Protein AF-A0A7J4TIX4-F1 (afdb_monomer_lite)

InterPro domains:
  IPR026870 Zinc-ribbon domain [PF13240] (50-69)

Radius of gyration: 23.28 Å; chains: 1; bounding box: 60×39×56 Å

pLDDT: mean 80.9, std 12.65, range [51.53, 97.25]

Foldseek 3Di:
DKWWAFLQPRDIDDDDVPDDPVVDQHDPLRTGTDMFDPPVPDRDADWDADPPPRDIDHQSDQADPPPGHGNDDVVVVVVSVPPPPPDCVVVVVVVVVVVVVVVVVVVVD

Organism: NCBI:txid59277

Secondary structure (DSSP, 8-state):
-EEEEETTT--EEEEPTT--GGG----TTSPPEEEEE--SS-----EEE-TTT--EEETT-SB-TTT--B-S-HHHHHHHTT-----THHHHHHHHHHHHHHHHHHH--

Sequence (109 aa):
MQYLICENCGGYYALMDGESPSDFDSCQCGGKFYLVEDDGLHIKSPMILCQYCGNPNPTNTAFCSECGQILMPAKELSAVIRGEKFKPLGIFAGVAFILVSIFILGLFV

Structure (mmCIF, N/CA/C/O backbone):
data_AF-A0A7J4TIX4-F1
#
_entry.id   AF-A0A7J4TIX4-F1
#
loop_
_atom_site.group_PDB
_atom_site.id
_atom_site.type_symbol
_atom_site.label_atom_id
_atom_site.label_alt_id
_atom_site.label_comp_id
_atom_site.label_asym_id
_atom_site.label_entity_id
_atom_site.label_seq_id
_atom_site.pdbx_PDB_ins_code
_atom_site.Cartn_x
_atom_site.Cartn_y
_atom_site.Cartn_z
_atom_site.occupancy
_atom_site.B_iso_or_equiv
_atom_site.auth_seq_id
_atom_site.auth_comp_id
_atom_site.auth_asym_id
_atom_site.auth_atom_id
_atom_site.pdbx_PDB_model_num
ATOM 1 N N . MET A 1 1 ? -6.846 -14.653 13.528 1.00 76.94 1 MET A N 1
ATOM 2 C CA . MET A 1 1 ? -5.438 -14.827 13.084 1.00 76.94 1 MET A CA 1
ATOM 3 C C . MET A 1 1 ? -4.938 -13.489 12.557 1.00 76.94 1 MET A C 1
ATOM 5 O O . MET A 1 1 ? -5.762 -12.731 12.068 1.00 76.94 1 MET A O 1
ATOM 9 N N . GLN A 1 2 ? -3.656 -13.144 12.696 1.00 85.12 2 GLN A N 1
ATOM 10 C CA . GLN A 1 2 ? -3.143 -11.844 12.232 1.00 85.12 2 GLN A CA 1
ATOM 11 C C . GLN A 1 2 ? -2.371 -11.996 10.919 1.00 85.12 2 GLN A C 1
ATOM 13 O O . GLN A 1 2 ? -1.685 -12.995 10.706 1.00 85.12 2 GLN A O 1
ATOM 18 N N . TYR A 1 3 ? -2.469 -10.993 10.053 1.00 88.94 3 TYR A N 1
ATOM 19 C CA . TYR A 1 3 ? -1.827 -10.964 8.747 1.00 88.94 3 TYR A CA 1
ATOM 20 C C . TYR A 1 3 ? -1.104 -9.638 8.538 1.00 88.94 3 TYR A C 1
ATOM 22 O O . TYR A 1 3 ? -1.623 -8.574 8.868 1.00 88.94 3 TYR A O 1
ATOM 30 N N . LEU A 1 4 ? 0.076 -9.698 7.934 1.00 89.56 4 LEU A N 1
ATOM 31 C CA . LEU A 1 4 ? 0.765 -8.546 7.369 1.00 89.56 4 LEU A CA 1
ATOM 32 C C . LEU A 1 4 ? 0.496 -8.522 5.872 1.00 89.56 4 LEU A C 1
ATOM 34 O O . LEU A 1 4 ? 0.820 -9.486 5.179 1.00 89.56 4 LEU A O 1
ATOM 38 N N . ILE A 1 5 ? -0.078 -7.434 5.366 1.00 89.06 5 ILE A N 1
ATOM 39 C CA . ILE A 1 5 ? -0.315 -7.254 3.931 1.00 89.06 5 ILE A CA 1
ATOM 40 C C . ILE A 1 5 ? 0.533 -6.091 3.431 1.00 89.06 5 ILE A C 1
ATOM 42 O O . ILE A 1 5 ? 0.591 -5.028 4.049 1.00 89.06 5 ILE A O 1
ATOM 46 N N . CYS A 1 6 ? 1.231 -6.301 2.318 1.00 89.44 6 CYS A N 1
ATOM 47 C CA . CYS A 1 6 ? 2.045 -5.272 1.695 1.00 89.44 6 CYS A CA 1
ATOM 48 C C . CYS A 1 6 ? 1.163 -4.270 0.946 1.00 89.44 6 CYS A C 1
ATOM 50 O O . CYS A 1 6 ? 0.388 -4.646 0.066 1.00 89.44 6 CYS A O 1
ATOM 52 N N . GLU A 1 7 ? 1.348 -2.984 1.230 1.00 82.19 7 GLU A N 1
ATOM 53 C CA . GLU A 1 7 ? 0.640 -1.893 0.549 1.00 82.19 7 GLU A CA 1
ATOM 54 C C . GLU A 1 7 ? 1.012 -1.744 -0.937 1.00 82.19 7 GLU A C 1
ATOM 56 O O . GLU A 1 7 ? 0.257 -1.143 -1.697 1.00 82.19 7 GLU A O 1
ATOM 61 N N . ASN A 1 8 ? 2.171 -2.282 -1.338 1.00 82.00 8 ASN A N 1
ATOM 62 C CA . ASN A 1 8 ? 2.738 -2.101 -2.673 1.00 82.00 8 ASN A CA 1
ATOM 63 C C . ASN A 1 8 ? 2.460 -3.291 -3.604 1.00 82.00 8 ASN A C 1
ATOM 65 O O . ASN A 1 8 ? 1.945 -3.111 -4.701 1.00 82.00 8 ASN A O 1
ATOM 69 N N . CYS A 1 9 ? 2.783 -4.520 -3.180 1.00 88.44 9 CYS A N 1
ATOM 70 C CA . CYS A 1 9 ? 2.602 -5.715 -4.019 1.00 88.44 9 CYS A CA 1
ATOM 71 C C . CYS A 1 9 ? 1.374 -6.562 -3.658 1.00 88.44 9 CYS A C 1
ATOM 73 O O . CYS A 1 9 ? 1.085 -7.526 -4.362 1.00 88.44 9 CYS A O 1
ATOM 75 N N . GLY A 1 10 ? 0.685 -6.263 -2.551 1.00 84.69 10 GLY A N 1
ATOM 76 C CA . GLY A 1 10 ? -0.426 -7.083 -2.056 1.00 84.69 10 GLY A CA 1
ATOM 77 C C . GLY A 1 10 ? -0.013 -8.448 -1.490 1.00 84.69 10 GLY A C 1
ATOM 78 O O . GLY A 1 10 ? -0.879 -9.246 -1.142 1.00 84.69 10 GLY A O 1
ATOM 79 N N . GLY A 1 11 ? 1.290 -8.733 -1.383 1.00 88.00 11 GLY A N 1
ATOM 80 C CA . GLY A 1 11 ? 1.791 -9.942 -0.732 1.00 88.00 11 GLY A CA 1
ATOM 81 C C . GLY A 1 11 ? 1.350 -10.001 0.730 1.00 88.00 11 GLY A C 1
ATOM 82 O O . GLY A 1 11 ? 1.347 -8.974 1.409 1.00 88.00 11 GLY A O 1
ATOM 83 N N . TYR A 1 12 ? 0.989 -11.191 1.204 1.00 89.50 12 TYR A N 1
ATOM 84 C CA . TYR A 1 12 ? 0.506 -11.407 2.565 1.00 89.50 12 TYR A CA 1
ATOM 85 C C . TYR A 1 12 ? 1.399 -12.394 3.327 1.00 89.50 12 TYR A C 1
ATOM 87 O O . TYR A 1 12 ? 1.954 -13.324 2.741 1.00 89.50 12 TYR A O 1
ATOM 95 N N . TYR A 1 13 ? 1.514 -12.200 4.638 1.00 90.25 13 TYR A N 1
ATOM 96 C CA . TYR A 1 13 ? 2.177 -13.108 5.572 1.00 90.25 13 TYR A CA 1
ATOM 97 C C . TYR A 1 13 ? 1.265 -13.337 6.778 1.00 90.25 13 TYR A C 1
ATOM 99 O O . TYR A 1 13 ? 0.782 -12.374 7.369 1.00 90.25 13 TYR A O 1
ATOM 107 N N . ALA A 1 14 ? 1.000 -14.597 7.118 1.00 90.31 14 ALA A N 1
ATOM 108 C CA . ALA A 1 14 ? 0.215 -14.953 8.296 1.00 90.31 14 ALA A CA 1
ATOM 109 C C . ALA A 1 14 ? 1.150 -15.074 9.504 1.00 90.31 14 ALA A C 1
ATOM 111 O O . ALA A 1 14 ? 2.066 -15.892 9.480 1.00 90.31 14 ALA A O 1
ATOM 112 N N . LEU A 1 15 ? 0.907 -14.267 10.534 1.00 89.31 15 LEU A N 1
ATOM 113 C CA . LEU A 1 15 ? 1.679 -14.292 11.774 1.00 89.31 15 LEU A CA 1
ATOM 114 C C . LEU A 1 15 ? 1.296 -15.518 12.602 1.00 89.31 15 LEU A C 1
ATOM 116 O O . LEU A 1 15 ? 0.107 -15.803 12.792 1.00 89.31 15 LEU A O 1
ATOM 120 N N . MET A 1 16 ? 2.307 -16.223 13.102 1.00 87.94 16 MET A N 1
ATOM 121 C CA . MET A 1 16 ? 2.119 -17.329 14.038 1.00 87.94 16 MET A CA 1
ATOM 122 C C . MET A 1 16 ? 1.942 -16.820 15.474 1.00 87.94 16 MET A C 1
ATOM 124 O O . MET A 1 16 ? 2.271 -15.679 15.803 1.00 87.94 16 MET A O 1
ATOM 128 N N . ASP A 1 17 ? 1.432 -17.682 16.356 1.00 83.25 17 ASP A N 1
ATOM 129 C CA . ASP A 1 17 ? 1.262 -17.347 17.769 1.00 83.25 17 ASP A CA 1
ATOM 130 C C . ASP A 1 17 ? 2.611 -16.992 18.413 1.00 83.25 17 ASP A C 1
ATOM 132 O O . ASP A 1 17 ? 3.530 -17.810 18.476 1.00 83.25 17 ASP A O 1
ATOM 136 N N . GLY A 1 18 ? 2.717 -15.760 18.913 1.00 84.81 18 GLY A N 1
ATOM 137 C CA . GLY A 1 18 ? 3.929 -15.239 19.549 1.00 84.81 18 GLY A CA 1
ATOM 138 C C . GLY A 1 18 ? 4.896 -14.515 18.609 1.00 84.81 18 GLY A C 1
ATOM 139 O O . GLY A 1 18 ? 5.864 -13.941 19.103 1.00 84.81 18 GLY A O 1
ATOM 140 N N . GLU A 1 19 ? 4.637 -14.478 17.298 1.00 88.44 19 GLU A N 1
ATOM 141 C CA . GLU A 1 19 ? 5.371 -13.596 16.385 1.00 88.44 19 GLU A CA 1
ATOM 142 C C . GLU A 1 19 ? 4.884 -12.153 16.539 1.00 88.44 19 GLU A C 1
ATOM 144 O O . GLU A 1 19 ? 3.683 -11.872 16.465 1.00 88.44 19 GLU A O 1
ATOM 149 N N . SER A 1 20 ? 5.816 -11.220 16.748 1.00 88.12 20 SER A N 1
ATOM 150 C CA . SER A 1 20 ? 5.470 -9.808 16.838 1.00 88.12 20 SER A CA 1
ATOM 151 C C . SER A 1 20 ? 5.436 -9.179 15.444 1.00 88.12 20 SER A C 1
ATOM 153 O O . SER A 1 20 ? 6.419 -9.266 14.707 1.00 88.12 20 SER A O 1
ATOM 155 N N . PRO A 1 21 ? 4.372 -8.439 15.083 1.00 85.19 21 PRO A N 1
ATOM 156 C CA . PRO A 1 21 ? 4.345 -7.649 13.854 1.00 85.19 21 PRO A CA 1
ATOM 157 C C . PRO A 1 21 ? 5.501 -6.653 13.727 1.00 85.19 21 PRO A C 1
ATOM 159 O O . PRO A 1 21 ? 5.889 -6.292 12.621 1.00 85.19 21 PRO A O 1
ATOM 162 N N . SER A 1 22 ? 6.036 -6.192 14.862 1.00 84.69 22 SER A N 1
ATOM 163 C CA . SER A 1 22 ? 7.143 -5.235 14.906 1.00 84.69 22 SER A CA 1
ATOM 164 C C . SER A 1 22 ? 8.463 -5.803 14.397 1.00 84.69 22 SER A C 1
ATOM 166 O O . SER A 1 22 ? 9.358 -5.024 14.095 1.00 84.69 22 SER A O 1
ATOM 168 N N . ASP A 1 23 ? 8.597 -7.129 14.323 1.00 88.88 23 ASP A N 1
ATOM 169 C CA . ASP A 1 23 ? 9.827 -7.785 13.865 1.00 88.88 23 ASP A CA 1
ATOM 170 C C . ASP A 1 23 ? 9.969 -7.734 12.331 1.00 88.88 23 ASP A C 1
ATOM 172 O O . ASP A 1 23 ? 11.007 -8.096 11.777 1.00 88.88 23 ASP A O 1
ATOM 176 N N . PHE A 1 24 ? 8.932 -7.264 11.631 1.00 89.00 24 PHE A N 1
ATOM 177 C CA . PHE A 1 24 ? 8.867 -7.196 10.177 1.00 89.00 24 PHE A CA 1
ATOM 178 C C . PHE A 1 24 ? 8.975 -5.745 9.694 1.00 89.00 24 PHE A C 1
ATOM 180 O O . PHE A 1 24 ? 7.989 -5.012 9.647 1.00 89.00 24 PHE A O 1
ATOM 187 N N . ASP A 1 25 ? 10.175 -5.345 9.267 1.00 88.00 25 ASP A N 1
ATOM 188 C CA . ASP A 1 25 ? 10.442 -3.973 8.814 1.00 88.00 25 ASP A CA 1
ATOM 189 C C . ASP A 1 25 ? 9.730 -3.614 7.495 1.00 88.00 25 ASP A C 1
ATOM 191 O O . ASP A 1 25 ? 9.116 -2.552 7.365 1.00 88.00 25 ASP A O 1
ATOM 195 N N . SER A 1 26 ? 9.854 -4.462 6.466 1.00 89.56 26 SER A N 1
ATOM 196 C CA . SER A 1 26 ? 9.323 -4.179 5.124 1.00 89.56 26 SER A CA 1
ATOM 197 C C . SER A 1 26 ? 9.199 -5.430 4.255 1.00 89.56 26 SER A C 1
ATOM 199 O O . SER A 1 26 ? 9.833 -6.458 4.498 1.00 89.56 26 SER A O 1
ATOM 201 N N . CYS A 1 27 ? 8.371 -5.343 3.214 1.00 91.12 27 CYS A N 1
ATOM 202 C CA . CYS A 1 27 ? 8.227 -6.399 2.222 1.00 91.12 27 CYS A CA 1
ATOM 203 C C . CYS A 1 27 ? 9.477 -6.498 1.338 1.00 91.12 27 CYS A C 1
ATOM 205 O O . CYS A 1 27 ? 10.163 -5.507 1.102 1.00 91.12 27 CYS A O 1
ATOM 207 N N . GLN A 1 28 ? 9.729 -7.672 0.753 1.00 89.50 28 GLN A N 1
ATOM 208 C CA . GLN A 1 28 ? 10.831 -7.886 -0.197 1.00 89.50 28 GLN A CA 1
ATOM 209 C C . GLN A 1 28 ? 10.777 -6.941 -1.412 1.00 89.50 28 GLN A C 1
ATOM 211 O O . GLN A 1 28 ? 11.806 -6.651 -2.016 1.00 89.50 28 GLN A O 1
ATOM 216 N N . CYS A 1 29 ? 9.593 -6.425 -1.756 1.00 88.00 29 CYS A N 1
ATOM 217 C CA . CYS A 1 29 ? 9.418 -5.415 -2.803 1.00 88.00 29 CYS A CA 1
ATOM 218 C C . CYS A 1 29 ? 9.731 -3.974 -2.343 1.00 88.00 29 CYS A C 1
ATOM 220 O O . CYS A 1 29 ? 9.623 -3.043 -3.137 1.00 88.00 29 CYS A O 1
ATOM 222 N N . GLY A 1 30 ? 10.071 -3.773 -1.066 1.00 86.69 30 GLY A N 1
ATOM 223 C CA . GLY A 1 30 ? 10.316 -2.473 -0.437 1.00 86.69 30 GLY A CA 1
ATOM 224 C C . GLY A 1 30 ? 9.065 -1.740 0.067 1.00 86.69 30 GLY A C 1
ATOM 225 O O . GLY A 1 30 ? 9.191 -0.632 0.580 1.00 86.69 30 GLY A O 1
ATOM 226 N N . GLY A 1 31 ? 7.868 -2.319 -0.077 1.00 84.88 31 GLY A N 1
ATOM 227 C CA . GLY A 1 31 ? 6.625 -1.741 0.454 1.00 84.88 31 GLY A CA 1
ATOM 228 C C . GLY A 1 31 ? 6.455 -1.971 1.959 1.00 84.88 31 GLY A C 1
ATOM 229 O O . GLY A 1 31 ? 6.978 -2.954 2.493 1.00 84.88 31 GLY A O 1
ATOM 230 N N . LYS A 1 32 ? 5.700 -1.105 2.645 1.00 88.31 32 LYS A N 1
ATOM 231 C CA . LYS A 1 32 ? 5.389 -1.295 4.070 1.00 88.31 32 LYS A CA 1
ATOM 232 C C . LYS A 1 32 ? 4.260 -2.301 4.264 1.00 88.31 32 LYS A C 1
ATOM 234 O O . LYS A 1 32 ? 3.432 -2.521 3.373 1.00 88.31 32 LYS A O 1
ATOM 239 N N . PHE A 1 33 ? 4.247 -2.912 5.442 1.00 87.31 33 PHE A N 1
ATOM 240 C CA . PHE A 1 33 ? 3.168 -3.787 5.867 1.00 87.31 33 PHE A CA 1
ATOM 241 C C . PHE A 1 33 ? 2.138 -3.023 6.690 1.00 87.31 33 PHE A C 1
ATOM 243 O O . PHE A 1 33 ? 2.486 -2.173 7.509 1.00 87.31 33 PHE A O 1
ATOM 250 N N . TYR A 1 34 ? 0.871 -3.370 6.501 1.00 85.62 34 TYR A N 1
ATOM 251 C CA . TYR A 1 34 ? -0.190 -3.041 7.440 1.00 85.62 34 TYR A CA 1
ATOM 252 C C . TYR A 1 34 ? -0.758 -4.328 8.033 1.00 85.62 34 TYR A C 1
ATOM 254 O O . TYR A 1 34 ? -0.843 -5.361 7.362 1.00 85.62 34 TYR A O 1
ATOM 262 N N . LEU A 1 35 ? -1.116 -4.251 9.312 1.00 85.38 35 LEU A N 1
ATOM 263 C CA . LEU A 1 35 ? -1.725 -5.349 10.044 1.00 85.38 35 LEU A CA 1
ATOM 264 C C . LEU A 1 35 ? -3.198 -5.480 9.689 1.00 85.38 35 LEU A C 1
ATOM 266 O O . LEU A 1 35 ? -3.931 -4.493 9.612 1.00 85.38 35 LEU A O 1
ATOM 270 N N . VAL A 1 36 ? -3.613 -6.725 9.530 1.00 83.44 36 VAL A N 1
ATOM 271 C CA . VAL A 1 36 ? -4.997 -7.137 9.401 1.00 83.44 36 VAL A CA 1
ATOM 272 C C . VAL A 1 36 ? -5.240 -8.228 10.423 1.00 83.44 36 VAL A C 1
ATOM 274 O O . VAL A 1 36 ? -4.645 -9.301 10.363 1.00 83.44 36 VAL A O 1
ATOM 277 N N . GLU A 1 37 ? -6.132 -7.959 11.360 1.00 80.75 37 GLU A N 1
ATOM 278 C CA . GLU A 1 37 ? -6.621 -8.969 12.284 1.00 80.75 37 GLU A CA 1
ATOM 279 C C . GLU A 1 37 ? -7.860 -9.616 11.668 1.00 80.75 37 GLU A C 1
ATOM 281 O O . GLU A 1 37 ? -8.814 -8.929 11.309 1.00 80.75 37 GLU A O 1
ATOM 286 N N . ASP A 1 38 ? -7.828 -10.934 11.513 1.00 70.38 38 ASP A N 1
ATOM 287 C CA . ASP A 1 38 ? -9.002 -11.736 11.198 1.00 70.38 38 ASP A CA 1
ATOM 288 C C . ASP A 1 38 ? -9.643 -12.191 12.509 1.00 70.38 38 ASP A C 1
ATOM 290 O O . ASP A 1 38 ? -9.150 -13.104 13.189 1.00 70.38 38 ASP A O 1
ATOM 294 N N . ASP A 1 39 ? -10.719 -11.500 12.871 1.00 65.81 39 ASP A N 1
ATOM 295 C CA . ASP A 1 39 ? -11.647 -11.850 13.945 1.00 65.81 39 ASP A CA 1
ATOM 296 C C . ASP A 1 39 ? -12.806 -12.738 13.447 1.00 65.81 39 ASP A C 1
ATOM 298 O O . ASP A 1 39 ? -13.756 -12.997 14.187 1.00 65.81 39 ASP A O 1
ATOM 302 N N . GLY A 1 40 ? -12.732 -13.233 12.206 1.00 61.44 40 GLY A N 1
ATOM 303 C CA . GLY A 1 40 ? -13.777 -14.022 11.565 1.00 61.44 40 GLY A CA 1
ATOM 304 C C . GLY A 1 40 ? -14.930 -13.188 11.005 1.00 61.44 40 GLY A C 1
ATOM 305 O O . GLY A 1 40 ? -15.909 -13.778 10.539 1.00 61.44 40 GLY A O 1
ATOM 306 N N . LEU A 1 41 ? -14.854 -11.848 11.034 1.00 56.47 41 LEU A N 1
ATOM 307 C CA . LEU A 1 41 ? -15.923 -11.006 10.495 1.00 56.47 41 LEU A CA 1
ATOM 308 C C . LEU A 1 41 ? -15.451 -9.742 9.752 1.00 56.47 41 LEU A C 1
ATOM 310 O O . LEU A 1 41 ? -16.158 -9.326 8.834 1.00 56.47 41 LEU A O 1
ATOM 314 N N . HIS A 1 42 ? -14.294 -9.134 10.049 1.00 51.53 42 HIS A N 1
ATOM 315 C CA . HIS A 1 42 ? -13.895 -7.886 9.380 1.00 51.53 42 HIS A CA 1
ATOM 316 C C . HIS A 1 42 ? -12.373 -7.675 9.260 1.00 51.53 42 HIS A C 1
ATOM 318 O O . HIS A 1 42 ? -11.677 -7.467 10.246 1.00 51.53 42 HIS A O 1
ATOM 324 N N . ILE A 1 43 ? -11.878 -7.560 8.020 1.00 56.16 43 ILE A N 1
ATOM 325 C CA . ILE A 1 43 ? -10.541 -7.027 7.692 1.00 56.16 43 ILE A CA 1
ATOM 326 C C . ILE A 1 43 ? -10.478 -5.554 8.157 1.00 56.16 43 ILE A C 1
ATOM 328 O O . ILE A 1 43 ? -10.917 -4.650 7.439 1.00 56.16 43 ILE A O 1
ATOM 332 N N . LYS A 1 44 ? -9.969 -5.275 9.365 1.00 60.22 44 LYS A N 1
ATOM 333 C CA . LYS A 1 44 ? -9.780 -3.893 9.848 1.00 60.22 44 LYS A CA 1
ATOM 334 C C . LYS A 1 44 ? -8.539 -3.269 9.213 1.00 60.22 44 LYS A C 1
ATOM 336 O O . LYS A 1 44 ? -7.442 -3.351 9.749 1.00 60.22 44 LYS A O 1
ATOM 341 N N . SER A 1 45 ? -8.723 -2.617 8.068 1.00 66.81 45 SER A N 1
ATOM 342 C CA . SER A 1 45 ? -7.700 -1.737 7.496 1.00 66.81 45 SER A CA 1
ATOM 343 C C . SER A 1 45 ? -7.664 -0.406 8.272 1.00 66.81 45 SER A C 1
ATOM 345 O O . SER A 1 45 ? -8.733 0.119 8.610 1.00 66.81 45 SER A O 1
ATOM 347 N N . PRO A 1 46 ? -6.482 0.158 8.584 1.00 74.88 46 PRO A N 1
ATOM 348 C CA . PRO A 1 46 ? -6.384 1.431 9.293 1.00 74.88 46 PRO A CA 1
ATOM 349 C C . PRO A 1 46 ? -7.058 2.561 8.500 1.00 74.88 46 PRO A C 1
ATOM 351 O O . PRO A 1 46 ? -6.875 2.681 7.288 1.00 74.88 46 PRO A O 1
ATOM 354 N N . MET A 1 47 ? -7.848 3.393 9.186 1.00 84.06 47 MET A N 1
ATOM 355 C CA . MET A 1 47 ? -8.652 4.453 8.566 1.00 84.06 47 MET A CA 1
ATOM 356 C C . MET A 1 47 ? -8.182 5.862 8.949 1.00 84.06 47 MET A C 1
ATOM 358 O O . MET A 1 47 ? -7.725 6.103 10.064 1.00 84.06 47 MET A O 1
ATOM 362 N N . ILE A 1 48 ? -8.354 6.801 8.020 1.00 90.44 48 ILE A N 1
ATOM 363 C CA . ILE A 1 48 ? -8.165 8.247 8.156 1.00 90.44 48 ILE A CA 1
ATOM 364 C C . ILE A 1 48 ? -9.475 8.974 7.860 1.00 90.44 48 ILE A C 1
ATOM 366 O O . ILE A 1 48 ? -10.253 8.566 7.001 1.00 90.44 48 ILE A O 1
ATOM 370 N N . LEU A 1 49 ? -9.716 10.087 8.549 1.00 93.69 49 LEU A N 1
ATOM 371 C CA . LEU A 1 49 ? -10.835 10.975 8.241 1.00 93.69 49 LEU A CA 1
ATOM 372 C C . LEU A 1 49 ? -10.399 11.993 7.189 1.00 93.69 49 LEU A C 1
ATOM 374 O O . LEU A 1 49 ? -9.342 12.619 7.314 1.00 93.69 49 LEU A O 1
ATOM 378 N N . CYS A 1 50 ? -11.219 12.189 6.158 1.00 95.38 50 CYS A N 1
ATOM 379 C CA . CYS A 1 50 ? -10.995 13.271 5.211 1.00 95.38 50 CYS A CA 1
ATOM 380 C C . CYS A 1 50 ? -11.103 14.618 5.940 1.00 95.38 50 CYS A C 1
ATOM 382 O O . CYS A 1 50 ? -12.151 14.942 6.490 1.00 95.38 50 CYS A O 1
ATOM 384 N N . GLN A 1 51 ? -10.052 15.439 5.896 1.00 93.69 51 GLN A N 1
ATOM 385 C CA . GLN A 1 51 ? -10.036 16.741 6.582 1.00 93.69 51 GLN A CA 1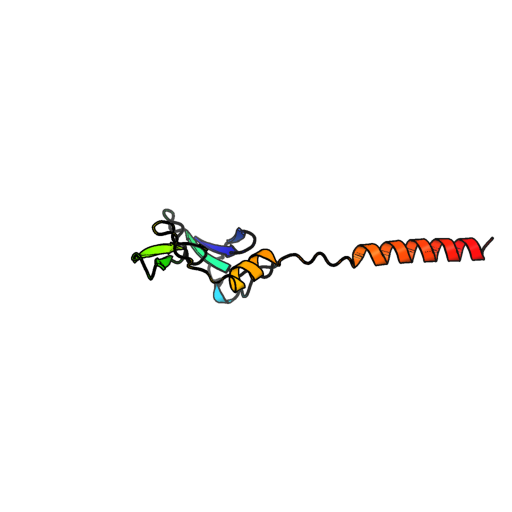
ATOM 386 C C . GLN A 1 51 ? -11.003 17.779 5.983 1.00 93.69 51 GLN A C 1
ATOM 388 O O . GLN A 1 51 ? -11.163 18.854 6.549 1.00 93.69 51 GLN A O 1
ATOM 393 N N . TYR A 1 52 ? -11.630 17.475 4.843 1.00 96.62 52 TYR A N 1
ATOM 394 C CA . TYR A 1 52 ? -12.547 18.382 4.150 1.00 96.62 52 TYR A CA 1
ATOM 395 C C . TYR A 1 52 ? -14.018 18.008 4.303 1.00 96.62 52 TYR A C 1
ATOM 397 O O . TYR A 1 52 ? -14.816 18.865 4.661 1.00 96.62 52 TYR A O 1
ATOM 405 N N . CYS A 1 53 ? -14.383 16.743 4.069 1.00 97.12 53 CYS A N 1
ATOM 406 C CA . CYS A 1 53 ? -15.774 16.280 4.196 1.00 97.12 53 CYS A CA 1
ATOM 407 C C . CYS A 1 53 ? -16.035 15.424 5.445 1.00 97.12 53 CYS A C 1
ATOM 409 O O . CYS A 1 53 ? -17.184 15.137 5.760 1.00 97.12 53 CYS A O 1
ATOM 411 N N . GLY A 1 54 ? -14.991 14.981 6.150 1.00 95.75 54 GLY A N 1
ATOM 412 C CA . GLY A 1 54 ? -15.114 14.101 7.313 1.00 95.75 54 GLY A CA 1
ATOM 413 C C . GLY A 1 54 ? -15.326 12.617 6.993 1.00 95.75 54 GLY A C 1
ATOM 414 O O . GLY A 1 54 ? -15.315 11.813 7.920 1.00 95.75 54 GLY A O 1
ATOM 415 N N . ASN A 1 55 ? -15.476 12.218 5.723 1.00 96.50 55 ASN A N 1
ATOM 416 C CA . ASN A 1 55 ? -15.694 10.811 5.370 1.00 96.50 55 ASN A CA 1
ATOM 417 C C . ASN A 1 55 ? -14.476 9.931 5.746 1.00 96.50 55 ASN A C 1
ATOM 419 O O . ASN A 1 55 ? -13.341 10.297 5.400 1.00 96.50 55 ASN A O 1
ATOM 423 N N . PRO A 1 56 ? -14.669 8.782 6.426 1.00 93.75 56 PRO A N 1
ATOM 424 C CA . PRO A 1 56 ? -13.593 7.835 6.700 1.00 93.75 56 PRO A CA 1
ATOM 425 C C . PRO A 1 56 ? -13.136 7.130 5.418 1.00 93.75 56 PRO A C 1
ATOM 427 O O . PRO A 1 56 ? -13.943 6.672 4.614 1.00 93.75 56 PRO A O 1
ATOM 430 N N . ASN A 1 57 ? -11.825 7.026 5.234 1.00 91.62 57 ASN A N 1
ATOM 431 C CA . ASN A 1 57 ? -11.194 6.299 4.136 1.00 91.62 57 ASN A CA 1
ATOM 432 C C . ASN A 1 57 ? -10.009 5.477 4.672 1.00 91.62 57 ASN A C 1
ATOM 434 O O . ASN A 1 57 ? -9.409 5.874 5.668 1.00 91.62 57 ASN A O 1
ATOM 438 N N . PRO A 1 58 ? -9.625 4.358 4.040 1.00 87.62 58 PRO A N 1
ATOM 439 C CA . PRO A 1 58 ? -8.379 3.664 4.364 1.00 87.62 58 PRO A CA 1
ATOM 440 C C . PRO A 1 58 ? -7.140 4.568 4.217 1.00 87.62 58 PRO A C 1
ATOM 442 O O . PRO A 1 58 ? -7.086 5.423 3.336 1.00 87.62 58 PRO A O 1
ATOM 445 N N . THR A 1 59 ? -6.104 4.361 5.032 1.00 83.00 59 THR A N 1
ATOM 446 C CA . THR A 1 59 ? -4.859 5.162 4.990 1.00 83.00 59 THR A CA 1
ATOM 447 C C . THR A 1 59 ? -4.133 5.124 3.640 1.00 83.00 59 THR A C 1
ATOM 449 O O . THR A 1 59 ? -3.418 6.069 3.320 1.00 83.00 59 THR A O 1
ATOM 452 N N . ASN A 1 60 ? -4.316 4.061 2.850 1.00 75.69 60 ASN A N 1
ATOM 453 C CA . ASN A 1 60 ? -3.650 3.861 1.558 1.00 75.69 60 ASN A CA 1
ATOM 454 C C . ASN A 1 60 ? -4.512 4.269 0.343 1.00 75.69 60 ASN A C 1
ATOM 456 O O . ASN A 1 60 ? -4.238 3.869 -0.788 1.00 75.69 60 ASN A O 1
ATOM 460 N N . THR A 1 61 ? -5.597 5.029 0.542 1.00 84.75 61 THR A N 1
ATOM 461 C CA . THR A 1 61 ? -6.366 5.584 -0.585 1.00 84.75 61 THR A CA 1
ATOM 462 C C . THR A 1 61 ? -5.789 6.915 -1.035 1.00 84.75 61 THR A C 1
ATOM 464 O O . THR A 1 61 ? -5.663 7.841 -0.236 1.00 84.75 61 THR A O 1
ATOM 467 N N . ALA A 1 62 ? -5.525 7.055 -2.334 1.00 90.19 62 ALA A N 1
ATOM 468 C CA . ALA A 1 62 ? -4.996 8.297 -2.891 1.00 90.19 62 ALA A CA 1
ATOM 469 C C . ALA A 1 62 ? -5.971 9.486 -2.769 1.00 90.19 62 ALA A C 1
ATOM 471 O O . ALA A 1 62 ? -5.532 10.627 -2.612 1.00 90.19 62 ALA A O 1
ATOM 472 N N . PHE A 1 63 ? -7.280 9.227 -2.814 1.00 94.00 63 PHE A N 1
ATOM 473 C CA . PHE A 1 63 ? -8.345 10.231 -2.787 1.00 94.00 63 PHE A CA 1
ATOM 474 C C . PHE A 1 63 ? -9.504 9.806 -1.879 1.00 94.00 63 PHE A C 1
ATOM 476 O O . PHE A 1 63 ? -9.737 8.620 -1.653 1.00 94.00 63 PHE A O 1
ATOM 483 N N . CYS A 1 64 ? -10.245 10.792 -1.379 1.00 95.50 64 CYS A N 1
ATOM 484 C CA . CYS A 1 64 ? -11.472 10.590 -0.631 1.00 95.50 64 CYS A CA 1
ATOM 485 C C . CYS A 1 64 ? -12.548 10.015 -1.554 1.00 95.50 64 CYS A C 1
ATOM 487 O O . CYS A 1 64 ? -12.855 10.604 -2.589 1.00 95.50 64 CYS A O 1
ATOM 489 N N . SER A 1 65 ? -13.148 8.901 -1.144 1.00 94.69 65 SER A N 1
ATOM 490 C CA . SER A 1 65 ? -14.213 8.213 -1.885 1.00 94.69 65 SER A CA 1
ATOM 491 C C . SER A 1 65 ? -15.523 9.003 -2.004 1.00 94.69 65 SER A C 1
ATOM 493 O O . SER A 1 65 ? -16.356 8.657 -2.834 1.00 94.69 65 SER A O 1
ATOM 495 N N . GLU A 1 66 ? -15.700 10.052 -1.199 1.00 97.25 66 GLU A N 1
ATOM 496 C CA . GLU A 1 66 ? -16.921 10.863 -1.162 1.00 97.25 66 GLU A CA 1
ATOM 497 C C . GLU A 1 66 ? -16.711 12.206 -1.877 1.00 97.25 66 GLU A C 1
ATOM 499 O O . GLU A 1 66 ? -17.288 12.438 -2.934 1.00 97.25 66 GLU A O 1
ATOM 504 N N . CYS A 1 67 ? -15.807 13.055 -1.377 1.00 97.12 67 CYS A N 1
ATOM 505 C CA . CYS A 1 67 ? -15.600 14.395 -1.940 1.00 97.12 67 CYS A CA 1
ATOM 506 C C . CYS A 1 67 ? -14.483 14.501 -2.995 1.00 97.12 67 CYS A C 1
ATOM 508 O O . CYS A 1 67 ? -14.271 15.576 -3.555 1.00 97.12 67 CYS A O 1
ATOM 510 N N . GLY A 1 68 ? -13.705 13.438 -3.228 1.00 94.88 68 GLY A N 1
ATOM 511 C CA . GLY A 1 68 ? -12.593 13.439 -4.187 1.00 94.88 68 GLY A CA 1
ATOM 512 C C . GLY A 1 68 ? -11.315 14.159 -3.735 1.00 94.88 68 GLY A C 1
ATOM 513 O O . GLY A 1 68 ? -10.356 14.226 -4.502 1.00 94.88 68 GLY A O 1
ATOM 514 N N . GLN A 1 69 ? -11.249 14.681 -2.503 1.00 95.12 69 GLN A N 1
ATOM 515 C CA . GLN A 1 69 ? -10.030 15.314 -1.985 1.00 95.12 69 GLN A CA 1
ATOM 516 C C . GLN A 1 69 ? -8.841 14.346 -1.982 1.00 95.12 69 GLN A C 1
ATOM 518 O O . GLN A 1 69 ? -8.959 13.216 -1.520 1.00 95.12 69 GLN A O 1
ATOM 523 N N . ILE A 1 70 ? -7.672 14.819 -2.411 1.00 92.25 70 ILE A N 1
ATOM 524 C CA . ILE A 1 70 ? -6.411 14.073 -2.344 1.00 92.25 70 ILE A CA 1
ATOM 525 C C . ILE A 1 70 ? -6.034 13.825 -0.875 1.00 92.25 70 ILE A C 1
ATOM 527 O O . ILE A 1 70 ? -5.931 14.769 -0.090 1.00 92.25 70 ILE A O 1
ATOM 531 N N . LEU A 1 71 ? -5.823 12.559 -0.510 1.00 91.00 71 LEU A N 1
ATOM 532 C CA . LEU A 1 71 ? -5.447 12.131 0.843 1.00 91.00 71 LEU A CA 1
ATOM 533 C C . LEU A 1 71 ? -3.973 11.718 0.936 1.00 91.00 71 LEU A C 1
ATOM 535 O O . LEU A 1 71 ? -3.354 11.921 1.979 1.00 91.00 71 LEU A O 1
ATOM 539 N N . MET A 1 72 ? -3.389 11.200 -0.150 1.00 83.31 72 MET A N 1
ATOM 540 C CA . MET A 1 72 ? -1.965 10.854 -0.206 1.00 83.31 72 MET A CA 1
ATOM 541 C C . MET A 1 72 ? -1.188 11.834 -1.096 1.00 83.31 72 MET A C 1
ATOM 543 O O . MET A 1 72 ? -1.592 12.089 -2.233 1.00 83.31 72 MET A O 1
ATOM 547 N N . PRO A 1 73 ? -0.049 12.376 -0.629 1.00 72.62 73 PRO A N 1
ATOM 548 C CA . PRO A 1 73 ? 0.761 13.280 -1.432 1.00 72.62 73 PRO A CA 1
ATOM 549 C C . PRO A 1 73 ? 1.431 12.547 -2.604 1.00 72.62 73 PRO A C 1
ATOM 551 O O . PRO A 1 73 ? 1.885 11.411 -2.483 1.00 72.62 73 PRO A O 1
ATOM 554 N N . ALA A 1 74 ? 1.576 13.240 -3.738 1.00 65.94 74 ALA A N 1
ATOM 555 C CA . ALA A 1 74 ? 2.120 12.683 -4.984 1.00 65.94 74 ALA A CA 1
ATOM 556 C C . ALA A 1 74 ? 3.521 12.049 -4.842 1.00 65.94 74 ALA A C 1
ATOM 558 O O . ALA A 1 74 ? 3.880 11.155 -5.606 1.00 65.94 74 ALA A O 1
ATOM 559 N N . LYS A 1 75 ? 4.313 12.487 -3.855 1.00 63.75 75 LYS A N 1
ATOM 560 C CA . LYS A 1 75 ? 5.628 11.912 -3.546 1.00 63.75 75 LYS A CA 1
ATOM 561 C C . LYS A 1 75 ? 5.526 10.446 -3.113 1.00 63.75 75 LYS A C 1
ATOM 563 O O . LYS A 1 75 ? 6.308 9.631 -3.594 1.00 63.75 75 LYS A O 1
ATOM 568 N N . GLU A 1 76 ? 4.546 10.115 -2.279 1.00 68.94 76 GLU A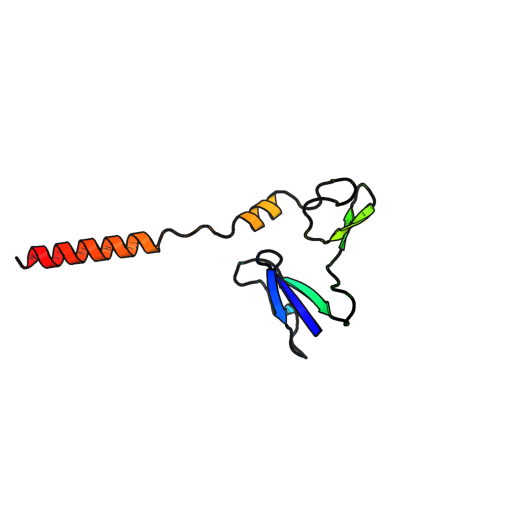 N 1
ATOM 569 C CA . GLU A 1 76 ? 4.304 8.746 -1.812 1.00 68.94 76 GLU A CA 1
ATOM 570 C C . GLU A 1 76 ? 3.774 7.881 -2.965 1.00 68.94 76 GLU A C 1
ATOM 572 O O . GLU A 1 76 ? 4.283 6.791 -3.208 1.00 68.94 76 GLU A O 1
ATOM 577 N N . LEU A 1 77 ? 2.875 8.426 -3.795 1.00 63.59 77 LEU A N 1
ATOM 578 C CA . LEU A 1 77 ? 2.406 7.754 -5.015 1.00 63.59 77 LEU A CA 1
ATOM 579 C C . LEU A 1 77 ? 3.558 7.452 -5.993 1.00 63.59 77 LEU A C 1
ATOM 581 O O . LEU A 1 77 ? 3.628 6.377 -6.585 1.00 63.59 77 LEU A O 1
ATOM 585 N N . SER A 1 78 ? 4.503 8.383 -6.146 1.00 61.81 78 SER A N 1
ATOM 586 C CA . SER A 1 78 ? 5.670 8.191 -7.010 1.00 61.81 78 SER A CA 1
ATOM 587 C C . SER A 1 78 ? 6.649 7.135 -6.490 1.00 61.81 78 SER A C 1
ATOM 589 O O . SER A 1 78 ? 7.410 6.592 -7.287 1.00 61.81 78 SER A O 1
ATOM 591 N N . ALA A 1 79 ? 6.639 6.846 -5.183 1.00 63.75 79 ALA A N 1
ATOM 592 C CA . ALA A 1 79 ? 7.433 5.783 -4.577 1.00 63.75 79 ALA A CA 1
ATOM 593 C C . ALA A 1 79 ? 6.803 4.407 -4.837 1.00 63.75 79 ALA A C 1
ATOM 595 O O . ALA A 1 79 ? 7.517 3.499 -5.260 1.00 63.75 79 ALA A O 1
ATOM 596 N N . VAL A 1 80 ? 5.475 4.297 -4.702 1.00 61.47 80 VAL A N 1
ATOM 597 C CA . VAL A 1 80 ? 4.696 3.097 -5.067 1.00 61.47 80 VAL A CA 1
ATOM 598 C C . VAL A 1 80 ? 4.923 2.730 -6.540 1.00 61.47 80 VAL A C 1
ATOM 600 O O . VAL A 1 80 ? 5.260 1.597 -6.863 1.00 61.47 80 VAL A O 1
ATOM 603 N N . ILE A 1 81 ? 4.867 3.709 -7.449 1.00 61.28 81 ILE A N 1
ATOM 604 C CA . ILE A 1 81 ? 5.035 3.470 -8.896 1.00 61.28 81 ILE A CA 1
ATOM 605 C C . ILE A 1 81 ? 6.507 3.167 -9.288 1.00 61.28 81 ILE A C 1
ATOM 607 O O . ILE A 1 81 ? 6.773 2.720 -10.403 1.00 61.28 81 ILE A O 1
ATOM 611 N N . ARG A 1 82 ? 7.499 3.393 -8.407 1.00 57.47 82 ARG A N 1
ATOM 612 C CA . ARG A 1 82 ? 8.938 3.292 -8.753 1.00 57.47 82 ARG A CA 1
ATOM 613 C C . ARG A 1 82 ? 9.612 1.940 -8.519 1.00 57.47 82 ARG A C 1
ATOM 615 O O . ARG A 1 82 ? 10.778 1.808 -8.905 1.00 57.47 82 ARG A O 1
ATOM 622 N N . GLY A 1 83 ? 8.943 0.958 -7.922 1.00 57.09 83 GLY A N 1
ATOM 623 C CA . GLY A 1 83 ? 9.371 -0.437 -8.064 1.00 57.09 83 GLY A CA 1
ATOM 624 C C . GLY A 1 83 ? 8.870 -0.908 -9.426 1.00 57.09 83 GLY A C 1
ATOM 625 O O . GLY A 1 83 ? 7.687 -1.140 -9.576 1.00 57.09 83 GLY A O 1
ATOM 626 N N . GLU A 1 84 ? 9.634 -0.937 -10.512 1.00 62.72 84 GLU A N 1
ATOM 627 C CA . GLU A 1 84 ? 10.936 -1.560 -10.657 1.00 62.72 84 GLU A CA 1
ATOM 628 C C . GLU A 1 84 ? 11.792 -0.760 -11.653 1.00 62.72 84 GLU A C 1
ATOM 630 O O . GLU A 1 84 ? 11.493 -0.682 -12.846 1.00 62.72 84 GLU A O 1
ATOM 635 N N . LYS A 1 85 ? 12.934 -0.213 -11.223 1.00 54.62 85 LYS A N 1
ATOM 636 C CA . LYS A 1 85 ? 14.018 0.031 -12.184 1.00 54.62 85 LYS A CA 1
ATOM 637 C C . LYS A 1 85 ? 14.637 -1.327 -12.507 1.00 54.62 85 LYS A C 1
ATOM 639 O O . LYS A 1 85 ? 15.580 -1.746 -11.838 1.00 54.62 85 LYS A O 1
ATOM 644 N N . PHE A 1 86 ? 14.099 -2.003 -13.520 1.00 60.56 86 PHE A N 1
ATOM 645 C CA . PHE A 1 86 ? 14.724 -3.165 -14.151 1.00 60.56 86 PHE A CA 1
ATOM 646 C C . PHE A 1 86 ? 16.180 -2.792 -14.473 1.00 60.56 86 PHE A C 1
ATOM 648 O O . PHE A 1 86 ? 16.444 -1.953 -15.337 1.00 60.56 86 PHE A O 1
ATOM 655 N N . LYS A 1 87 ? 17.147 -3.315 -13.708 1.00 58.66 87 LYS A N 1
ATOM 656 C CA . LYS A 1 87 ? 18.567 -3.056 -13.969 1.00 58.66 87 LYS A CA 1
ATOM 657 C C . LYS A 1 87 ? 18.918 -3.825 -15.248 1.00 58.66 87 LYS A C 1
ATOM 659 O O . LYS A 1 87 ? 18.864 -5.051 -15.213 1.00 58.66 87 LYS A O 1
ATOM 664 N N . PRO A 1 88 ? 19.356 -3.182 -16.346 1.00 56.09 88 PRO A N 1
ATOM 665 C CA . PRO A 1 88 ? 19.730 -3.883 -17.583 1.00 56.09 88 PRO A CA 1
ATOM 666 C C . PRO A 1 88 ? 21.024 -4.718 -17.453 1.00 56.09 88 PRO A C 1
ATOM 668 O O . PRO A 1 88 ? 21.608 -5.131 -18.450 1.00 56.09 88 PRO A O 1
ATOM 671 N N . LEU A 1 89 ? 21.485 -4.983 -16.226 1.00 60.47 89 LEU A N 1
ATOM 672 C CA . LEU A 1 89 ? 22.774 -5.595 -15.910 1.00 60.47 89 LEU A CA 1
ATOM 673 C C . LEU A 1 89 ? 22.925 -7.014 -16.492 1.00 60.47 89 LEU A C 1
ATOM 675 O O . LEU A 1 89 ? 24.036 -7.411 -16.829 1.00 60.47 89 LEU A O 1
ATOM 679 N N . GLY A 1 90 ? 21.825 -7.752 -16.682 1.00 58.12 90 GLY A N 1
ATOM 680 C CA . GLY A 1 90 ? 21.855 -9.105 -17.255 1.00 58.12 90 GLY A CA 1
ATOM 681 C C . GLY A 1 90 ? 22.179 -9.164 -18.755 1.00 58.12 90 GLY A C 1
ATOM 682 O O . GLY A 1 90 ? 22.783 -10.132 -19.210 1.00 58.12 90 GLY A O 1
ATOM 683 N N . ILE A 1 91 ? 21.841 -8.124 -19.526 1.00 62.69 91 ILE A N 1
ATOM 684 C CA . ILE A 1 91 ? 22.045 -8.116 -20.987 1.00 62.69 91 ILE A CA 1
ATOM 685 C C . ILE A 1 91 ? 23.533 -7.922 -21.317 1.00 62.69 91 ILE A C 1
ATOM 687 O O . ILE A 1 91 ? 24.076 -8.588 -22.197 1.00 62.69 91 ILE A O 1
ATOM 691 N N . PHE A 1 92 ? 24.221 -7.059 -20.563 1.00 70.38 92 PHE A N 1
ATOM 692 C CA . PHE A 1 92 ? 25.640 -6.765 -20.777 1.00 70.38 92 PHE A CA 1
ATOM 693 C C . PHE A 1 92 ? 26.553 -7.961 -20.481 1.00 70.38 92 PHE A C 1
ATOM 695 O O . PHE A 1 92 ? 27.538 -8.160 -21.190 1.00 70.38 92 PHE A O 1
ATOM 702 N N . ALA A 1 93 ? 26.211 -8.787 -19.485 1.00 72.19 93 ALA A N 1
ATOM 703 C CA . ALA A 1 93 ? 26.979 -9.989 -19.171 1.00 72.19 93 ALA A CA 1
ATOM 704 C C . ALA A 1 93 ? 26.932 -11.008 -20.325 1.00 72.19 93 ALA A C 1
ATOM 706 O O . ALA A 1 93 ? 27.971 -11.523 -20.731 1.00 72.19 93 ALA A O 1
ATOM 707 N N . GLY A 1 94 ? 25.751 -11.247 -20.909 1.00 78.12 94 GLY A N 1
ATOM 708 C CA . GLY A 1 94 ? 25.589 -12.204 -22.008 1.00 78.12 94 GLY A CA 1
ATOM 709 C C . GLY A 1 94 ? 26.360 -11.814 -23.273 1.00 78.12 94 GLY A C 1
ATOM 710 O O . GLY A 1 94 ? 27.068 -12.641 -23.845 1.00 78.12 94 GLY A O 1
ATOM 711 N N . VAL A 1 95 ? 26.285 -10.542 -23.679 1.00 84.06 95 VAL A N 1
ATOM 712 C CA . VAL A 1 95 ? 26.997 -10.049 -24.872 1.00 84.06 95 VAL A CA 1
ATOM 713 C C . VAL A 1 95 ? 28.517 -10.113 -24.680 1.00 84.06 95 VAL A C 1
ATOM 715 O O . VAL A 1 95 ? 29.230 -10.505 -25.603 1.00 84.06 95 VAL A O 1
ATOM 718 N N . ALA A 1 96 ? 29.019 -9.804 -23.480 1.00 82.81 96 ALA A N 1
ATOM 719 C CA . ALA A 1 96 ? 30.445 -9.904 -23.176 1.00 82.81 96 ALA A CA 1
ATOM 720 C C . ALA A 1 96 ? 30.962 -11.350 -23.281 1.00 82.81 96 ALA A C 1
ATOM 722 O O . ALA A 1 96 ? 32.001 -11.575 -23.898 1.00 82.81 96 ALA A O 1
ATOM 723 N N . PHE A 1 97 ? 30.220 -12.334 -22.757 1.00 85.25 97 PHE A N 1
ATOM 724 C CA . PHE A 1 97 ? 30.590 -13.749 -22.886 1.00 85.25 97 PHE A CA 1
ATOM 725 C C . PHE A 1 97 ? 30.643 -14.202 -24.348 1.00 85.25 97 PHE A C 1
ATOM 727 O O . PHE A 1 97 ? 31.622 -14.826 -24.752 1.00 85.25 97 PHE A O 1
ATOM 734 N N . ILE A 1 98 ? 29.641 -13.837 -25.156 1.00 89.19 98 ILE A N 1
ATOM 735 C CA . ILE A 1 98 ? 29.586 -14.211 -26.578 1.00 89.19 98 ILE A CA 1
ATOM 736 C C . ILE A 1 98 ? 30.786 -13.635 -27.345 1.00 89.19 98 ILE A C 1
ATOM 738 O O . ILE A 1 98 ? 31.443 -14.360 -28.093 1.00 89.19 98 ILE A O 1
ATOM 742 N N . LEU A 1 99 ? 31.114 -12.356 -27.136 1.00 89.88 99 LEU A N 1
ATOM 743 C CA . LEU A 1 99 ? 32.246 -11.710 -27.809 1.00 89.88 99 LEU A CA 1
ATOM 744 C C . LEU A 1 99 ? 33.596 -12.314 -27.396 1.00 89.88 99 LEU A C 1
ATOM 746 O O . LEU A 1 99 ? 34.450 -12.539 -28.254 1.00 89.88 99 LEU A O 1
ATOM 750 N N . VAL A 1 100 ? 33.776 -12.627 -26.109 1.00 90.69 100 VAL A N 1
ATOM 751 C CA . VAL A 1 100 ? 34.995 -13.279 -25.604 1.00 90.69 100 VAL A CA 1
ATOM 752 C C . VAL A 1 100 ? 35.142 -14.686 -26.185 1.00 90.69 100 VAL A C 1
ATOM 754 O O . VAL A 1 100 ? 36.230 -15.046 -26.629 1.00 90.69 100 VAL A O 1
ATOM 757 N N . SER A 1 101 ? 34.061 -15.467 -26.260 1.00 87.19 101 SER A N 1
ATOM 758 C CA . SER A 1 101 ? 34.093 -16.803 -26.865 1.00 87.19 101 SER A CA 1
ATOM 759 C C . SER A 1 101 ? 34.461 -16.769 -28.351 1.00 87.19 101 SER A C 1
ATOM 761 O O . SER A 1 101 ? 35.281 -17.577 -28.783 1.00 87.19 101 SER A O 1
ATOM 763 N N . ILE A 1 102 ? 33.914 -15.825 -29.127 1.00 92.06 102 ILE A N 1
ATOM 764 C CA . ILE A 1 102 ? 34.253 -15.664 -30.553 1.00 92.06 102 ILE A CA 1
ATOM 765 C C . ILE A 1 102 ? 35.724 -15.268 -30.723 1.00 92.06 102 ILE A C 1
ATOM 767 O O . ILE A 1 102 ? 36.410 -15.828 -31.575 1.00 92.06 102 ILE A O 1
ATOM 771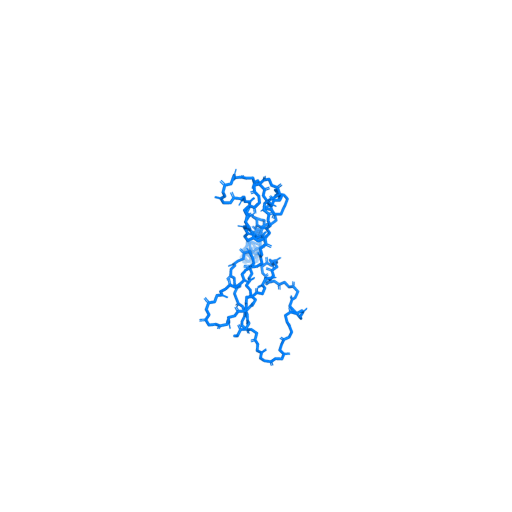 N N . PHE A 1 103 ? 36.221 -14.339 -29.902 1.00 90.44 103 PHE A N 1
ATOM 772 C CA . PHE A 1 103 ? 37.614 -13.897 -29.963 1.00 90.44 103 PHE A CA 1
ATOM 773 C C . PHE A 1 103 ? 38.593 -15.029 -29.634 1.00 90.44 103 PHE A C 1
ATOM 775 O O . PHE A 1 103 ? 39.584 -15.201 -30.335 1.00 90.44 103 PHE A O 1
ATOM 782 N N . ILE A 1 104 ? 38.290 -15.836 -28.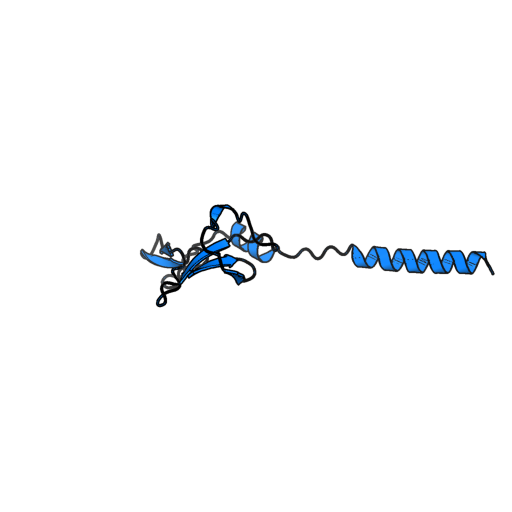610 1.00 89.06 104 ILE A N 1
ATOM 783 C CA . ILE A 1 104 ? 39.094 -17.011 -28.256 1.00 89.06 104 ILE A CA 1
ATOM 784 C C . ILE A 1 104 ? 39.104 -18.008 -29.417 1.00 89.06 104 ILE A C 1
ATOM 786 O O . ILE A 1 104 ? 40.179 -18.403 -29.851 1.00 89.06 104 ILE A O 1
ATOM 790 N N . LEU A 1 105 ? 37.939 -18.374 -29.965 1.00 88.06 105 LEU A N 1
ATOM 791 C CA . LEU A 1 105 ? 37.857 -19.317 -31.087 1.00 88.06 105 LEU A CA 1
ATOM 792 C C . LEU A 1 105 ? 38.593 -18.811 -32.338 1.00 88.06 105 LEU A C 1
ATOM 794 O O . LEU A 1 105 ? 39.242 -19.604 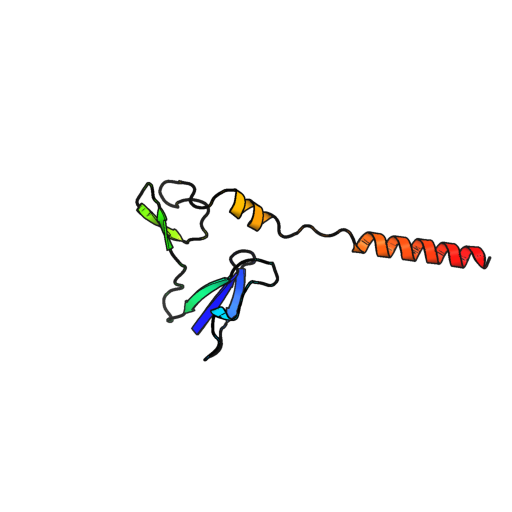-33.010 1.00 88.06 105 LEU A O 1
ATOM 798 N N . GLY A 1 106 ? 38.539 -17.507 -32.621 1.00 80.31 106 GLY A N 1
ATOM 799 C CA . GLY A 1 106 ? 39.250 -16.891 -33.745 1.00 80.31 106 GLY A CA 1
ATOM 800 C C . GLY A 1 106 ? 40.769 -16.789 -33.571 1.00 80.31 106 GLY A C 1
ATOM 801 O O . GLY A 1 106 ? 41.465 -16.608 -34.560 1.00 80.31 106 GLY A O 1
ATOM 802 N N . LEU A 1 107 ? 41.294 -16.912 -32.348 1.00 78.12 107 LEU A N 1
ATOM 803 C CA . LEU A 1 107 ? 42.737 -16.915 -32.063 1.00 78.12 107 LEU A CA 1
ATOM 804 C C . LEU A 1 107 ? 43.362 -18.310 -32.265 1.00 78.12 107 LEU A C 1
ATOM 806 O O . LEU A 1 107 ? 44.578 -18.435 -32.384 1.00 78.12 107 LEU A O 1
ATOM 810 N N . PHE A 1 108 ? 42.531 -19.357 -32.299 1.00 66.75 108 PHE A N 1
ATOM 811 C CA . PHE A 1 108 ? 42.932 -20.757 -32.486 1.00 66.75 108 PHE A CA 1
ATOM 812 C C . PHE A 1 108 ? 42.744 -21.278 -33.925 1.00 66.75 108 PHE A C 1
ATOM 814 O O . PHE A 1 108 ? 42.972 -22.466 -34.165 1.00 66.75 108 PHE A O 1
ATOM 821 N N . VAL A 1 109 ? 42.338 -20.416 -34.864 1.00 70.38 109 VAL A N 1
ATOM 822 C C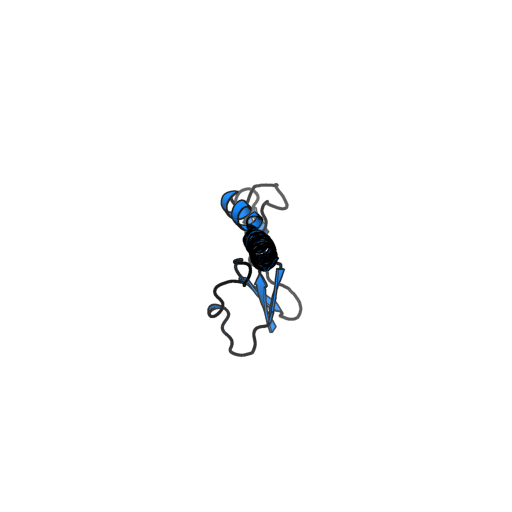A . VAL A 1 109 ? 42.245 -20.686 -36.313 1.00 70.38 109 VAL A CA 1
ATOM 823 C C . VAL A 1 109 ? 43.353 -19.929 -37.030 1.00 70.38 109 VAL A C 1
ATOM 825 O O . VAL A 1 109 ? 44.041 -20.564 -37.858 1.00 70.38 109 VAL A O 1
#